Protein AF-A0A970I1B0-F1 (afdb_monomer_lite)

Radius of gyration: 22.56 Å; chains: 1; bounding box: 40×23×64 Å

Secondary structure (DSSP, 8-state):
-------------SHHHHHHHHHHHTTSPPPPHHHHHHHHHHHHTT-TTTTT-

Foldseek 3Di:
DDDPPPDPPPPPPVVVVVVVVVVVVVPDDDDDPVLVVVLVVCVVVVNVVSVVD

pLDDT: mean 76.12, std 13.71, range [49.97, 92.5]

Structure (mmCIF, N/CA/C/O backbone):
data_AF-A0A970I1B0-F1
#
_entry.id   AF-A0A970I1B0-F1
#
loop_
_atom_site.group_PDB
_atom_site.id
_atom_site.type_symbol
_atom_site.label_atom_id
_atom_site.label_alt_id
_atom_site.label_comp_id
_atom_site.label_asym_id
_atom_site.label_entity_id
_atom_site.label_seq_id
_atom_site.pdbx_PDB_ins_code
_atom_site.Cartn_x
_atom_site.Cartn_y
_atom_site.Cartn_z
_atom_site.occupancy
_atom_site.B_iso_or_equiv
_atom_site.auth_seq_id
_atom_site.auth_comp_id
_atom_site.auth_asym_id
_atom_site.auth_atom_id
_atom_site.pdbx_PDB_model_num
ATOM 1 N N . MET A 1 1 ? 24.930 -14.606 -51.018 1.00 49.97 1 MET A N 1
ATOM 2 C CA . MET A 1 1 ? 23.808 -14.597 -50.052 1.00 49.97 1 MET A CA 1
ATOM 3 C C . MET A 1 1 ? 24.414 -14.565 -48.657 1.00 49.97 1 MET A C 1
ATOM 5 O O . MET A 1 1 ? 25.220 -15.435 -48.359 1.00 49.97 1 MET A O 1
ATOM 9 N N . ARG A 1 2 ? 24.182 -13.510 -47.867 1.00 51.62 2 ARG A N 1
ATOM 10 C CA . ARG A 1 2 ? 24.844 -1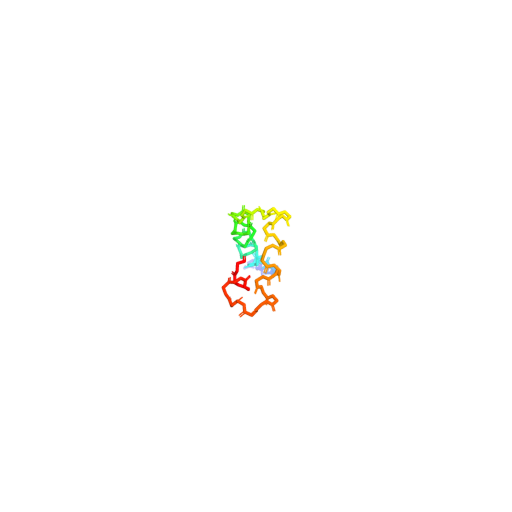3.335 -46.560 1.00 51.62 2 ARG A CA 1
ATOM 11 C C . ARG A 1 2 ? 24.020 -14.021 -45.469 1.00 51.62 2 ARG A C 1
ATOM 13 O O . ARG A 1 2 ? 22.814 -13.819 -45.403 1.00 51.62 2 ARG A O 1
ATOM 20 N N . GLN A 1 3 ? 24.681 -14.832 -44.647 1.00 61.38 3 GLN A N 1
ATOM 21 C CA . GLN A 1 3 ? 24.081 -15.559 -43.530 1.00 61.38 3 GLN A CA 1
ATOM 22 C C . GLN A 1 3 ? 23.459 -14.569 -42.531 1.00 61.38 3 GLN A C 1
ATOM 24 O O . GLN A 1 3 ? 24.180 -13.814 -41.878 1.00 61.38 3 GLN A O 1
ATOM 29 N N . LEU A 1 4 ? 22.134 -14.585 -42.380 1.00 63.75 4 LEU A N 1
ATOM 30 C CA . LEU A 1 4 ? 21.468 -13.919 -41.263 1.00 63.75 4 LEU A CA 1
ATOM 31 C C . LEU A 1 4 ? 21.704 -14.775 -40.014 1.00 63.75 4 LEU A C 1
ATOM 33 O O . LEU A 1 4 ? 21.012 -15.764 -39.779 1.00 63.75 4 LEU A O 1
ATOM 37 N N . LYS A 1 5 ? 22.732 -14.436 -39.230 1.00 54.97 5 LYS A N 1
ATOM 38 C CA . LYS A 1 5 ? 22.875 -14.954 -37.866 1.00 54.97 5 LYS A CA 1
ATOM 39 C C . LYS A 1 5 ? 21.751 -14.345 -37.034 1.00 54.97 5 LYS A C 1
ATOM 41 O O . LYS A 1 5 ? 21.882 -13.230 -36.544 1.00 54.97 5 LYS A O 1
ATOM 46 N N . ILE A 1 6 ? 20.647 -15.071 -36.898 1.00 57.06 6 ILE A N 1
ATOM 47 C CA . ILE A 1 6 ? 19.597 -14.747 -35.934 1.00 57.06 6 ILE A CA 1
ATOM 48 C C . ILE A 1 6 ? 20.159 -15.106 -34.558 1.00 57.06 6 ILE A C 1
ATOM 50 O O . ILE A 1 6 ? 19.976 -16.213 -34.053 1.00 57.06 6 ILE A O 1
ATOM 54 N N . THR A 1 7 ? 20.915 -14.191 -33.955 1.00 61.19 7 THR A N 1
ATOM 55 C CA . THR A 1 7 ? 21.066 -14.204 -32.505 1.00 61.19 7 THR A CA 1
ATOM 56 C C . THR A 1 7 ? 19.663 -14.011 -31.945 1.00 61.19 7 THR A C 1
ATOM 58 O O . THR A 1 7 ? 18.957 -13.091 -32.354 1.00 61.19 7 THR A O 1
ATOM 61 N N . LYS A 1 8 ? 19.212 -14.918 -31.069 1.00 57.69 8 LYS A N 1
ATOM 62 C CA . LYS A 1 8 ? 17.986 -14.724 -30.287 1.00 57.69 8 LYS A CA 1
ATOM 63 C C . LYS A 1 8 ? 18.170 -13.432 -29.497 1.00 57.69 8 LYS A C 1
ATOM 65 O O . LYS A 1 8 ? 18.724 -13.439 -28.403 1.00 57.69 8 LYS A O 1
ATOM 70 N N . GLN A 1 9 ? 17.747 -12.316 -30.074 1.00 54.97 9 GLN A N 1
ATOM 71 C CA . GLN A 1 9 ? 17.512 -11.104 -29.331 1.00 54.97 9 GLN A CA 1
ATOM 72 C C . GLN A 1 9 ? 16.328 -11.470 -28.445 1.00 54.97 9 GLN A C 1
ATOM 74 O O . GLN A 1 9 ? 15.189 -11.544 -28.903 1.00 54.97 9 GLN A O 1
ATOM 79 N N . VAL A 1 10 ? 16.613 -11.823 -27.193 1.00 55.72 10 VAL A N 1
ATOM 80 C CA . VAL A 1 10 ? 15.609 -11.783 -26.138 1.00 55.72 10 VAL A CA 1
ATOM 81 C C . VAL A 1 10 ? 15.264 -10.304 -26.046 1.00 55.72 10 VAL A C 1
ATOM 83 O O . VAL A 1 10 ? 15.903 -9.544 -25.328 1.00 55.72 10 VAL A O 1
ATOM 86 N N . THR A 1 11 ? 14.360 -9.831 -26.903 1.00 58.44 11 THR A N 1
ATOM 87 C CA . THR A 1 11 ? 13.718 -8.544 -26.688 1.00 58.44 11 THR A CA 1
ATOM 88 C C . THR A 1 11 ? 13.055 -8.694 -25.336 1.00 58.44 11 THR A C 1
ATOM 90 O O . THR A 1 11 ? 12.060 -9.414 -25.245 1.00 58.44 11 THR A O 1
ATOM 93 N N . ASN A 1 12 ? 13.671 -8.113 -24.302 1.00 56.44 12 ASN A N 1
ATOM 94 C CA . ASN A 1 12 ? 13.110 -7.952 -22.969 1.00 56.44 12 ASN A CA 1
ATOM 95 C C . ASN A 1 12 ? 11.736 -7.301 -23.142 1.00 56.44 12 ASN A C 1
ATOM 97 O O . ASN A 1 12 ? 11.613 -6.086 -23.240 1.00 56.44 12 ASN A O 1
ATOM 101 N N . ARG A 1 13 ? 10.705 -8.128 -23.291 1.00 54.09 13 ARG A N 1
ATOM 102 C CA . ARG A 1 13 ? 9.307 -7.714 -23.407 1.00 54.09 13 ARG A CA 1
ATOM 103 C C . ARG A 1 13 ? 8.640 -7.638 -22.032 1.00 54.09 13 ARG A C 1
ATOM 105 O O . ARG A 1 13 ? 7.460 -7.325 -21.971 1.00 54.09 13 ARG A O 1
ATOM 112 N N . ASP A 1 14 ? 9.408 -7.861 -20.965 1.00 55.97 14 ASP A N 1
ATOM 113 C CA . ASP A 1 14 ? 8.970 -7.770 -19.568 1.00 55.97 14 ASP A CA 1
ATOM 114 C C . ASP A 1 14 ? 9.309 -6.426 -18.903 1.00 55.97 14 ASP A C 1
ATOM 116 O O . ASP A 1 14 ? 8.740 -6.093 -17.866 1.00 55.97 14 ASP A O 1
ATOM 120 N N . THR A 1 15 ? 10.190 -5.609 -19.494 1.00 58.75 15 THR A N 1
ATOM 121 C CA . THR A 1 15 ? 10.562 -4.307 -18.914 1.00 58.75 15 THR A CA 1
ATOM 122 C C . THR A 1 15 ? 9.422 -3.279 -18.869 1.00 58.75 15 THR A C 1
ATOM 124 O O . THR A 1 15 ? 9.264 -2.665 -17.816 1.00 58.75 15 THR A O 1
ATOM 127 N N . PRO A 1 16 ? 8.553 -3.109 -19.894 1.00 63.72 16 PRO A N 1
ATOM 128 C CA . PRO A 1 16 ? 7.530 -2.065 -19.838 1.00 63.72 16 PRO A CA 1
ATOM 129 C C . PRO A 1 16 ? 6.462 -2.342 -18.777 1.00 63.72 16 PRO A C 1
ATOM 131 O O . PRO A 1 16 ? 5.931 -1.408 -18.183 1.00 63.72 16 PRO A O 1
ATOM 134 N N . SER A 1 17 ? 6.139 -3.615 -18.539 1.00 71.56 17 SER A N 1
ATOM 135 C CA . SER A 1 17 ? 5.154 -4.008 -17.529 1.00 71.56 17 SER A CA 1
ATOM 136 C C . SER A 1 17 ? 5.671 -3.728 -16.122 1.00 71.56 17 SER A C 1
ATOM 138 O O . SER A 1 17 ? 4.915 -3.240 -15.286 1.00 71.56 17 SER A O 1
ATOM 140 N N . LEU A 1 18 ? 6.960 -3.989 -15.876 1.00 77.38 18 LEU A N 1
ATOM 141 C CA . LEU A 1 18 ? 7.589 -3.711 -14.591 1.00 77.38 18 LEU A CA 1
ATOM 142 C C . LEU A 1 18 ? 7.739 -2.208 -14.357 1.00 77.38 18 LEU A C 1
ATOM 144 O O . LEU A 1 18 ? 7.338 -1.729 -13.306 1.00 77.38 18 LEU A O 1
ATOM 148 N N . ASP A 1 19 ? 8.242 -1.455 -15.335 1.00 80.12 19 ASP A N 1
ATOM 149 C CA . ASP A 1 19 ? 8.369 0.002 -15.219 1.00 80.12 19 ASP A CA 1
ATOM 150 C C . ASP A 1 19 ? 7.008 0.666 -14.979 1.00 80.12 19 ASP A C 1
ATOM 152 O O . ASP A 1 19 ? 6.879 1.535 -14.116 1.00 80.12 19 ASP A O 1
ATOM 156 N N . LYS A 1 20 ? 5.964 0.216 -15.687 1.00 82.31 20 LYS A N 1
ATOM 157 C CA . LYS A 1 20 ? 4.593 0.688 -15.475 1.00 82.31 20 LYS A CA 1
ATOM 158 C C . LYS A 1 20 ? 4.086 0.342 -14.073 1.00 82.31 20 LYS A C 1
ATOM 160 O O . LYS A 1 20 ? 3.538 1.214 -13.410 1.00 82.31 20 LYS A O 1
ATOM 165 N N . TYR A 1 21 ? 4.314 -0.884 -13.604 1.00 84.56 21 TYR A N 1
ATOM 166 C CA . TYR A 1 21 ? 3.956 -1.296 -12.246 1.00 84.56 21 TYR A CA 1
ATOM 167 C C . TYR A 1 21 ? 4.684 -0.458 -11.185 1.00 84.56 21 TYR A C 1
ATOM 169 O O . TYR A 1 21 ? 4.054 0.042 -10.260 1.00 84.56 21 TYR A O 1
ATOM 177 N N . LEU A 1 22 ? 5.991 -0.224 -11.350 1.00 85.81 22 LEU A N 1
ATOM 178 C CA . LEU A 1 22 ? 6.798 0.599 -10.445 1.00 85.81 22 LEU A CA 1
ATOM 179 C C . LEU A 1 22 ? 6.329 2.064 -10.420 1.00 85.81 22 LEU A C 1
ATOM 181 O O . LEU A 1 22 ? 6.289 2.686 -9.360 1.00 85.81 22 LEU A O 1
ATOM 185 N N . GLN A 1 23 ? 5.932 2.613 -11.571 1.00 85.19 23 GLN A N 1
ATOM 186 C CA . GLN A 1 23 ? 5.330 3.945 -11.643 1.00 85.19 23 GLN A CA 1
ATOM 187 C C . GLN A 1 23 ? 3.954 4.007 -10.977 1.00 85.19 23 GLN A C 1
ATOM 189 O O . GLN A 1 23 ? 3.632 5.018 -10.359 1.00 85.19 23 GLN A O 1
ATOM 194 N N . GLU A 1 24 ? 3.134 2.966 -11.114 1.00 86.50 24 GLU A N 1
ATOM 195 C CA . GLU A 1 24 ? 1.806 2.896 -10.502 1.00 86.50 24 GLU A CA 1
ATOM 196 C C . GLU A 1 2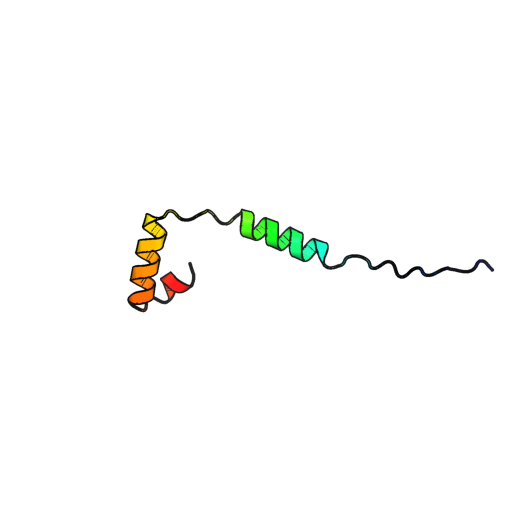4 ? 1.896 2.775 -8.974 1.00 86.50 24 GLU A C 1
ATOM 198 O O . GLU A 1 24 ? 1.229 3.543 -8.284 1.00 86.50 24 GLU A O 1
ATOM 203 N N . ILE A 1 25 ? 2.773 1.918 -8.432 1.00 87.12 25 ILE A N 1
ATOM 204 C CA . ILE A 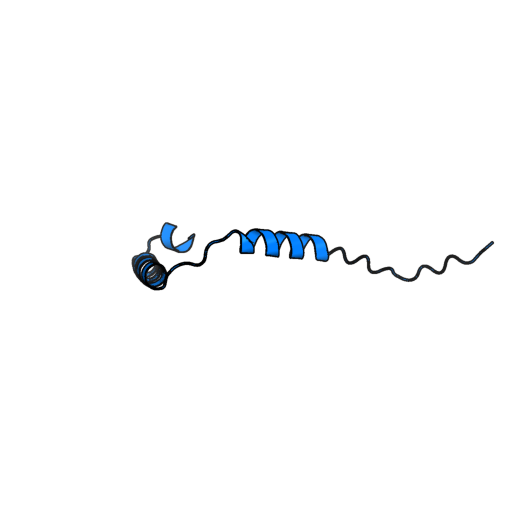1 25 ? 2.975 1.813 -6.973 1.00 87.12 25 ILE A CA 1
ATOM 205 C C . ILE A 1 25 ? 3.620 3.071 -6.382 1.00 87.12 25 ILE A C 1
ATOM 207 O O . ILE A 1 25 ? 3.309 3.442 -5.259 1.00 87.12 25 ILE A O 1
ATOM 211 N N . GLY A 1 26 ? 4.486 3.761 -7.133 1.00 86.50 26 GLY A N 1
ATOM 212 C CA . GLY A 1 26 ? 5.135 4.993 -6.674 1.00 86.50 26 GLY A CA 1
ATOM 213 C C . GLY A 1 26 ? 4.189 6.194 -6.571 1.00 86.50 26 GLY A C 1
ATOM 214 O O . GLY A 1 26 ? 4.571 7.221 -6.020 1.00 86.50 26 GLY A O 1
ATOM 215 N N . ARG A 1 27 ? 2.969 6.082 -7.110 1.00 87.12 27 ARG A N 1
ATOM 216 C CA . ARG A 1 27 ? 1.891 7.069 -6.935 1.00 87.12 27 ARG A CA 1
ATOM 217 C C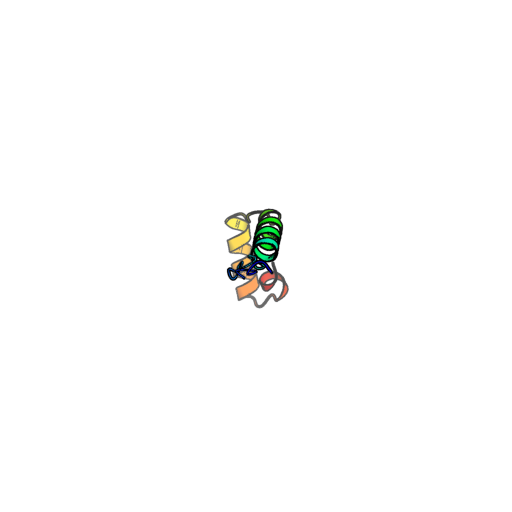 . ARG A 1 27 ? 1.037 6.802 -5.699 1.00 87.12 27 ARG A C 1
ATOM 219 O O . ARG A 1 27 ? 0.175 7.620 -5.397 1.00 87.12 27 ARG A O 1
ATOM 226 N N . VAL A 1 28 ? 1.216 5.655 -5.047 1.00 86.12 28 VAL A N 1
ATOM 227 C CA . VAL A 1 28 ? 0.501 5.318 -3.819 1.00 86.12 28 VAL A CA 1
ATOM 228 C C . VAL A 1 28 ? 1.257 5.936 -2.651 1.00 86.12 28 VAL A C 1
ATOM 230 O O . VAL A 1 28 ? 2.451 5.694 -2.477 1.00 86.12 28 VAL A O 1
ATOM 233 N N . ASP A 1 29 ? 0.557 6.748 -1.865 1.00 86.31 29 ASP A N 1
ATOM 234 C CA . ASP A 1 29 ? 1.130 7.379 -0.683 1.00 86.31 29 ASP A CA 1
ATOM 235 C C . ASP A 1 29 ? 1.367 6.354 0.430 1.00 86.31 29 ASP A C 1
ATOM 237 O O . ASP A 1 29 ? 0.605 5.401 0.616 1.00 86.31 29 ASP A O 1
ATOM 241 N N . LEU A 1 30 ? 2.434 6.569 1.199 1.00 88.25 30 LEU A N 1
ATOM 242 C CA . LEU A 1 30 ? 2.698 5.789 2.401 1.00 88.25 30 LEU A CA 1
ATOM 243 C C . LEU A 1 30 ? 1.670 6.148 3.477 1.00 88.25 30 LEU A C 1
ATOM 245 O O . LEU A 1 30 ? 1.442 7.325 3.762 1.00 88.25 30 LEU A O 1
ATOM 249 N N . ILE A 1 31 ? 1.089 5.128 4.100 1.00 88.50 31 ILE A N 1
ATOM 250 C CA . ILE A 1 31 ? 0.178 5.298 5.233 1.00 88.50 31 ILE A CA 1
ATOM 251 C C . ILE A 1 31 ? 0.957 5.566 6.522 1.00 88.50 31 ILE A C 1
ATOM 253 O O . ILE A 1 31 ? 2.098 5.129 6.689 1.00 88.50 31 ILE A O 1
ATOM 257 N N . SER A 1 32 ? 0.341 6.309 7.442 1.00 92.50 32 SER A N 1
ATOM 258 C CA . SER A 1 32 ? 0.939 6.567 8.751 1.00 92.50 32 SER A CA 1
ATOM 259 C C . SER A 1 32 ? 0.719 5.383 9.707 1.00 92.50 32 SER A C 1
ATOM 261 O O . SER A 1 32 ? -0.244 4.625 9.541 1.00 92.50 32 SER A O 1
ATOM 263 N N . PRO A 1 33 ? 1.551 5.230 10.755 1.00 89.38 33 PRO A N 1
ATOM 264 C CA . PRO A 1 33 ? 1.380 4.167 11.749 1.00 89.38 33 PRO A CA 1
ATOM 265 C C . PRO A 1 33 ? 0.002 4.182 12.431 1.00 89.38 33 PRO A C 1
ATOM 267 O O . PRO A 1 3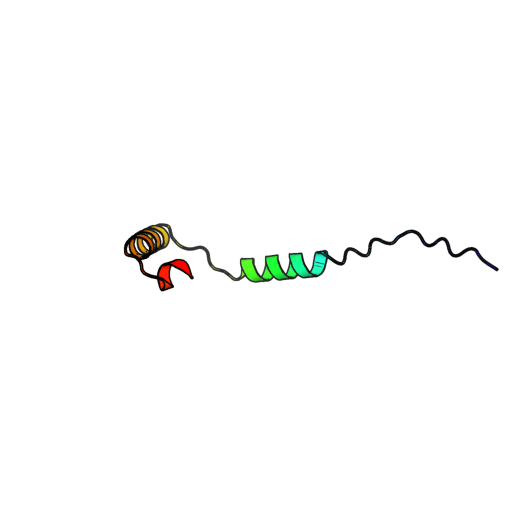3 ? -0.552 3.143 12.787 1.00 89.38 33 PRO A O 1
ATOM 270 N N . GLU A 1 34 ? -0.587 5.362 12.620 1.00 90.00 34 GLU A N 1
ATOM 271 C CA . GLU A 1 34 ? -1.918 5.514 13.208 1.00 90.00 34 GLU A CA 1
ATOM 272 C C . GLU A 1 34 ? -3.012 5.008 12.260 1.00 90.00 34 GLU A C 1
ATOM 274 O O . GLU A 1 34 ? -3.974 4.372 12.705 1.00 90.00 34 GLU A O 1
ATOM 279 N N . GLU A 1 35 ? -2.859 5.266 10.958 1.00 89.06 35 GLU A N 1
ATOM 280 C CA . GLU A 1 35 ? -3.775 4.785 9.927 1.00 89.06 35 GLU A CA 1
ATOM 281 C C . GLU A 1 35 ? -3.699 3.260 9.785 1.00 89.06 35 GLU A C 1
ATOM 283 O O . GLU A 1 35 ? -4.745 2.610 9.735 1.00 89.06 35 GLU A O 1
ATOM 288 N N . GLU A 1 36 ? -2.500 2.672 9.854 1.00 89.00 36 GLU A N 1
ATOM 289 C CA . GLU A 1 36 ? -2.310 1.215 9.907 1.00 89.00 36 GLU A CA 1
ATOM 290 C C . GLU A 1 36 ? -3.070 0.578 11.075 1.00 89.00 36 GLU A C 1
ATOM 292 O O . GLU A 1 36 ? -3.798 -0.401 10.896 1.00 89.00 36 GLU A O 1
ATOM 297 N N . VAL A 1 37 ? -2.962 1.147 12.281 1.00 91.25 37 VAL A N 1
ATOM 298 C CA . VAL A 1 37 ? -3.659 0.624 13.469 1.00 91.25 37 VAL A CA 1
ATOM 299 C C . VAL A 1 37 ? -5.176 0.750 13.319 1.00 91.25 37 VAL A C 1
ATOM 301 O O . VAL A 1 37 ? -5.917 -0.157 13.716 1.00 91.25 37 VAL A O 1
ATOM 304 N N . ALA A 1 38 ? -5.661 1.853 12.749 1.00 89.50 38 ALA A N 1
ATOM 305 C CA . ALA A 1 38 ? -7.081 2.049 12.488 1.00 89.50 38 ALA A CA 1
ATOM 306 C C . ALA A 1 38 ? -7.613 1.045 11.452 1.00 89.50 38 ALA A C 1
ATOM 308 O O . ALA A 1 38 ? -8.663 0.439 11.680 1.00 89.50 38 ALA A O 1
ATOM 309 N N . LEU A 1 39 ? -6.882 0.826 10.355 1.00 88.81 39 LEU A N 1
ATOM 310 C CA . LEU A 1 39 ? -7.221 -0.153 9.322 1.00 88.81 39 LEU A CA 1
ATOM 311 C C . LEU A 1 39 ? -7.201 -1.575 9.879 1.00 88.81 39 LEU A C 1
ATOM 313 O O . LEU A 1 39 ? -8.186 -2.294 9.731 1.00 88.81 39 LEU A O 1
ATOM 317 N N . ALA A 1 40 ? -6.169 -1.953 10.633 1.00 88.50 40 ALA A N 1
ATOM 318 C CA . ALA A 1 40 ? -6.077 -3.268 11.263 1.00 88.50 40 ALA A CA 1
ATOM 319 C C . ALA A 1 40 ? -7.251 -3.543 12.219 1.00 88.50 40 ALA A C 1
ATOM 321 O O . ALA A 1 40 ? -7.806 -4.646 12.239 1.00 88.50 40 ALA A O 1
ATOM 322 N N . ARG A 1 41 ? -7.683 -2.536 12.993 1.00 88.81 41 ARG A N 1
ATOM 323 C CA . ARG A 1 41 ? -8.868 -2.646 13.861 1.00 88.81 41 ARG A CA 1
ATOM 324 C C . ARG A 1 41 ? -10.158 -2.818 13.058 1.00 88.81 41 ARG A C 1
ATOM 326 O O . ARG A 1 41 ? -10.988 -3.636 13.448 1.00 88.81 41 ARG A O 1
ATOM 333 N N . LYS A 1 42 ? -10.321 -2.088 11.950 1.00 87.94 42 LYS A N 1
ATOM 334 C CA . LYS A 1 42 ? -11.493 -2.194 11.064 1.00 87.94 42 LYS A CA 1
ATOM 335 C C . LYS A 1 42 ? -11.548 -3.535 10.328 1.00 87.94 42 LYS A C 1
ATOM 337 O O . LYS A 1 42 ? -12.593 -4.178 10.334 1.00 87.94 42 LYS A O 1
ATOM 342 N N . ILE A 1 43 ? -10.417 -4.013 9.805 1.00 89.19 43 ILE A N 1
ATOM 343 C CA . ILE A 1 43 ? -10.295 -5.344 9.189 1.00 89.19 43 ILE A CA 1
ATOM 344 C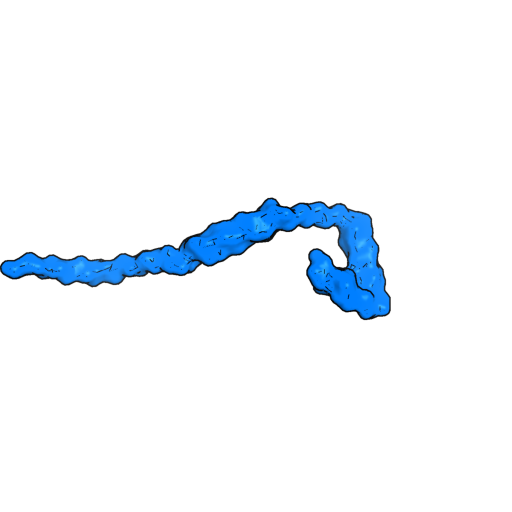 C . ILE A 1 43 ? -10.677 -6.425 10.204 1.00 89.19 43 ILE A C 1
ATOM 346 O O . ILE A 1 43 ? -11.468 -7.315 9.899 1.00 89.19 43 ILE A O 1
ATOM 350 N N . LYS A 1 44 ? -10.187 -6.321 11.448 1.00 87.12 44 LYS A N 1
ATOM 351 C CA . LYS A 1 44 ? -10.551 -7.252 12.527 1.00 87.12 44 LYS A CA 1
ATOM 352 C C . LYS A 1 44 ? -12.047 -7.218 12.866 1.00 87.12 44 LYS A C 1
ATOM 354 O O . LYS A 1 44 ? -12.595 -8.242 13.264 1.00 87.12 44 LYS A O 1
ATOM 359 N N . ALA A 1 45 ? -12.700 -6.068 12.715 1.00 87.44 45 ALA A N 1
ATOM 360 C CA . ALA A 1 45 ? -14.142 -5.918 12.900 1.00 87.44 45 ALA A CA 1
ATOM 361 C C . ALA A 1 45 ? -14.973 -6.446 11.712 1.00 87.44 45 ALA A C 1
ATOM 363 O O . ALA A 1 45 ? -16.199 -6.458 11.796 1.00 87.44 45 ALA A O 1
ATOM 364 N N . GLY A 1 46 ? -14.327 -6.910 10.635 1.00 85.31 46 GLY A N 1
ATOM 365 C CA . GLY A 1 46 ? -14.987 -7.458 9.452 1.00 85.31 46 GLY A CA 1
ATOM 366 C C . GLY A 1 46 ? -15.385 -6.408 8.416 1.00 85.31 46 GLY A C 1
ATOM 367 O O . GLY A 1 46 ? -16.253 -6.686 7.596 1.00 85.31 46 GLY A O 1
ATOM 368 N N . ASP A 1 47 ? -14.780 -5.217 8.447 1.00 83.69 47 ASP A N 1
ATOM 369 C CA . ASP A 1 47 ? -15.024 -4.168 7.455 1.00 83.69 47 ASP A CA 1
ATOM 370 C C . ASP A 1 47 ? -14.337 -4.519 6.114 1.00 83.69 47 ASP A C 1
ATOM 372 O O . ASP A 1 47 ? -13.101 -4.522 6.041 1.00 83.69 47 ASP A O 1
ATOM 376 N N . PRO A 1 48 ? -15.099 -4.826 5.044 1.00 76.06 48 PRO A N 1
ATOM 377 C CA . PRO A 1 48 ? -14.539 -5.222 3.754 1.00 76.06 48 PRO A CA 1
ATOM 378 C C . PRO A 1 48 ? -13.878 -4.059 3.006 1.00 76.06 48 PRO A C 1
ATOM 380 O O . PRO A 1 48 ? -13.051 -4.298 2.127 1.00 76.06 48 PRO A O 1
ATOM 383 N N . GLU A 1 49 ? -14.213 -2.812 3.338 1.00 77.75 49 GLU A N 1
ATOM 384 C CA . GLU A 1 49 ? -13.617 -1.636 2.699 1.00 77.75 49 GLU A CA 1
ATOM 385 C C . GLU A 1 49 ? -12.244 -1.318 3.297 1.00 77.75 49 GLU A C 1
ATOM 387 O O . GLU A 1 49 ? -11.346 -0.884 2.582 1.00 77.75 49 GLU A O 1
ATOM 392 N N . ALA A 1 50 ? -12.027 -1.642 4.575 1.00 75.75 50 ALA A N 1
ATOM 393 C CA . ALA A 1 50 ? -10.706 -1.562 5.194 1.00 75.75 50 ALA A CA 1
ATOM 394 C C . ALA A 1 50 ? -9.715 -2.601 4.638 1.00 75.75 50 ALA A C 1
ATOM 396 O O . ALA A 1 50 ? -8.514 -2.417 4.772 1.00 75.75 50 ALA A O 1
ATOM 397 N N . LEU A 1 51 ? -10.209 -3.675 4.010 1.00 73.50 51 LEU A N 1
ATOM 398 C CA . LEU A 1 51 ? -9.388 -4.720 3.391 1.00 73.50 51 LEU A CA 1
ATOM 399 C C . LEU A 1 51 ? -8.938 -4.373 1.960 1.00 73.50 51 LEU A C 1
ATOM 401 O O . LEU A 1 51 ? -8.028 -5.007 1.434 1.00 73.50 51 LEU A O 1
ATOM 405 N N . LYS A 1 52 ? -9.594 -3.404 1.312 1.00 70.94 52 LYS A N 1
ATOM 406 C CA . LYS A 1 52 ? -9.285 -2.965 -0.061 1.00 70.94 52 LYS A CA 1
ATOM 407 C C . LYS A 1 52 ? -8.415 -1.710 -0.124 1.00 70.94 52 LYS A C 1
ATOM 409 O O . LYS A 1 52 ? -8.034 -1.318 -1.226 1.00 70.94 52 LYS A O 1
ATOM 414 N N . LYS A 1 53 ? -8.198 -1.062 1.019 1.00 63.84 53 LYS A N 1
ATOM 415 C CA . LYS A 1 53 ? -7.362 0.128 1.147 1.00 63.84 53 LYS A CA 1
ATOM 416 C C . LYS A 1 53 ? -5.915 -0.282 1.374 1.00 63.84 53 LYS A C 1
ATOM 418 O O . LYS A 1 53 ? -5.050 0.370 0.758 1.00 63.84 53 LYS A O 1
#

Sequence (53 aa):
MRQLKITKQVTNRDTPSLDKYLQEIGRVDLISPEEEVALARKIKAGDPEALKK